Protein AF-A0AAN4RK75-F1 (afdb_monomer_lite)

Radius of gyration: 20.94 Å; chains: 1; bounding box: 60×72×38 Å

Secondary structure (DSSP, 8-state):
----TTHHHHHHHHHHHHHHHHHHTT-S-HHHHHHHHHS-HHHHHHHHHHHHHHHHHBS-HHHHHHHHHHHHHTT---TTHHHHHHHHHHHH-TT--HHHHB-HHHHHHHHHHTHHHHHHHHHHHHS-----SS--------

Structure (mmCIF, N/CA/C/O backbone):
data_AF-A0AAN4RK75-F1
#
_entry.id   AF-A0AAN4RK75-F1
#
loop_
_atom_site.group_PDB
_atom_site.id
_atom_site.type_symbol
_atom_site.label_atom_id
_atom_site.label_alt_id
_atom_site.label_comp_id
_atom_site.label_asym_id
_atom_site.label_entity_id
_atom_site.label_seq_id
_atom_site.pdbx_PDB_ins_code
_atom_site.Cartn_x
_atom_site.Cartn_y
_atom_site.Cartn_z
_atom_site.occupancy
_atom_site.B_iso_or_equiv
_atom_site.auth_seq_id
_atom_site.auth_comp_id
_atom_site.auth_asym_id
_atom_site.auth_atom_id
_atom_site.pdbx_PDB_model_num
ATOM 1 N N . MET A 1 1 ? -7.791 34.462 3.746 1.00 36.56 1 MET A N 1
ATOM 2 C CA . MET A 1 1 ? -8.611 33.371 4.313 1.00 36.56 1 MET A CA 1
ATOM 3 C C . MET A 1 1 ? -7.668 32.293 4.813 1.00 36.56 1 MET A C 1
ATOM 5 O O . MET A 1 1 ? -6.947 31.721 4.010 1.00 36.56 1 MET A O 1
ATOM 9 N N . VAL A 1 2 ? -7.589 32.097 6.130 1.00 42.53 2 VAL A N 1
ATOM 10 C CA . VAL A 1 2 ? -6.776 31.039 6.748 1.00 42.53 2 VAL A CA 1
ATOM 11 C C . VAL A 1 2 ? -7.699 29.837 6.915 1.00 42.53 2 VAL A C 1
ATOM 13 O O . VAL A 1 2 ? -8.423 29.757 7.901 1.00 42.53 2 VAL A O 1
ATOM 16 N N . LEU A 1 3 ? -7.746 28.964 5.908 1.00 42.72 3 LEU A N 1
ATOM 17 C CA . LEU A 1 3 ? -8.478 27.701 5.993 1.00 42.72 3 LEU A CA 1
ATOM 18 C C . LEU A 1 3 ? -7.694 26.736 6.892 1.00 42.72 3 LEU A C 1
ATOM 20 O O . LEU A 1 3 ? -6.646 26.201 6.539 1.00 42.72 3 LEU A O 1
ATOM 24 N N . ASP A 1 4 ? -8.170 26.660 8.126 1.00 45.00 4 ASP A N 1
ATOM 25 C CA . ASP A 1 4 ? -8.415 25.436 8.876 1.00 45.00 4 ASP A CA 1
ATOM 26 C C . ASP A 1 4 ? -7.359 24.312 8.848 1.00 45.00 4 ASP A C 1
ATOM 28 O O . ASP A 1 4 ? -7.562 23.190 8.394 1.00 45.00 4 ASP A O 1
ATOM 32 N N . LYS A 1 5 ? -6.219 24.561 9.506 1.00 47.88 5 LYS A N 1
ATOM 33 C CA . LYS A 1 5 ? -5.307 23.485 9.952 1.00 47.88 5 LYS A CA 1
ATOM 34 C C . LYS A 1 5 ? -5.894 22.605 11.080 1.00 47.88 5 LYS A C 1
ATOM 36 O O . LYS A 1 5 ? -5.165 21.762 11.623 1.00 47.88 5 LYS A O 1
ATOM 41 N N . LYS A 1 6 ? -7.139 22.834 11.524 1.00 44.84 6 LYS A N 1
ATOM 42 C CA . LYS A 1 6 ? -7.814 22.040 12.568 1.00 44.84 6 LYS A CA 1
ATOM 43 C C . LYS A 1 6 ? -8.763 21.003 11.962 1.00 44.84 6 LYS A C 1
ATOM 45 O O . LYS A 1 6 ? -8.736 19.871 12.439 1.00 44.84 6 LYS A O 1
ATOM 50 N N . GLU A 1 7 ? -9.490 21.326 10.894 1.00 46.66 7 GLU A N 1
ATOM 51 C CA . GLU A 1 7 ? -10.367 20.383 10.180 1.00 46.66 7 GLU A CA 1
ATOM 52 C C . GLU A 1 7 ? -9.611 19.159 9.655 1.00 46.66 7 GLU A C 1
ATOM 54 O O . GLU A 1 7 ? -9.996 18.029 9.958 1.00 46.66 7 GLU A O 1
ATOM 59 N N . GLY A 1 8 ? -8.463 19.351 8.993 1.00 52.62 8 GLY A N 1
ATOM 60 C CA . GLY A 1 8 ? -7.674 18.227 8.465 1.00 52.62 8 GLY A CA 1
ATOM 61 C C . 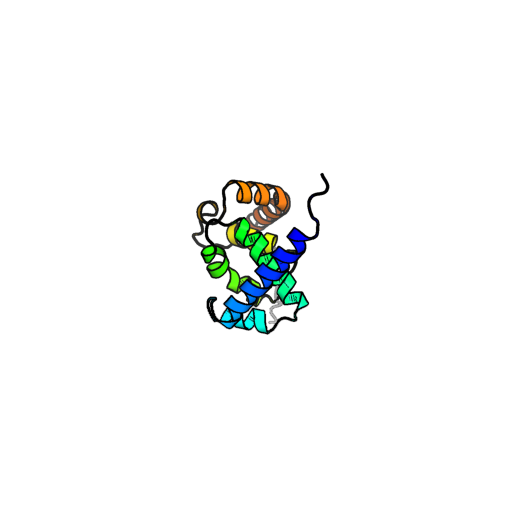GLY A 1 8 ? -7.160 17.257 9.542 1.00 52.62 8 GLY A C 1
ATOM 62 O O . GLY A 1 8 ? -7.062 16.057 9.309 1.00 52.62 8 GLY A O 1
ATOM 63 N N . ARG A 1 9 ? -6.891 17.749 10.763 1.00 57.12 9 ARG A N 1
ATOM 64 C CA . ARG A 1 9 ? -6.448 16.907 11.892 1.00 57.12 9 ARG A CA 1
ATOM 65 C C . ARG A 1 9 ? -7.580 16.100 12.525 1.00 57.12 9 ARG A C 1
ATOM 67 O O . ARG A 1 9 ? -7.305 15.068 13.136 1.00 57.12 9 ARG A O 1
ATOM 74 N N . ASN A 1 10 ? -8.819 16.573 12.419 1.00 61.62 10 ASN A N 1
ATOM 75 C CA . ASN A 1 10 ? -9.981 15.836 12.903 1.00 61.62 10 ASN A CA 1
ATOM 76 C C . ASN A 1 10 ? -10.431 14.771 11.898 1.00 61.62 10 ASN A C 1
ATOM 78 O O . ASN A 1 10 ? -10.801 13.691 12.350 1.00 61.62 10 ASN A O 1
ATOM 82 N N . SER A 1 11 ? -10.315 15.024 10.587 1.00 73.12 11 SER A N 1
ATOM 83 C CA . SER A 1 11 ? -10.600 14.012 9.554 1.00 73.12 11 SER A CA 1
ATOM 84 C C . SER A 1 11 ? -9.665 12.809 9.674 1.00 73.12 11 SER A C 1
ATOM 86 O O . SER A 1 11 ? -10.143 11.721 9.952 1.00 73.12 11 SER A O 1
ATOM 88 N N . ASP A 1 12 ? -8.338 13.008 9.649 1.00 80.00 12 ASP A N 1
ATOM 89 C CA . ASP A 1 12 ? -7.345 11.913 9.741 1.00 80.00 12 ASP A CA 1
ATOM 90 C C . ASP A 1 12 ? -7.537 11.038 10.993 1.00 80.00 12 ASP A C 1
ATOM 92 O O . ASP A 1 12 ? -7.366 9.821 10.971 1.00 80.00 12 ASP A O 1
ATOM 96 N N . ARG A 1 13 ? -7.940 11.651 12.112 1.00 83.44 13 ARG A N 1
ATOM 97 C CA . ARG A 1 13 ? -8.257 10.922 13.347 1.00 83.44 13 ARG A CA 1
ATOM 98 C C . ARG A 1 13 ? -9.546 10.115 13.244 1.00 83.44 13 ARG A C 1
ATOM 100 O O . ARG A 1 13 ? -9.593 9.021 13.805 1.00 83.44 13 ARG A O 1
ATOM 107 N N . LEU A 1 14 ? -10.575 10.661 12.600 1.00 86.38 14 LEU A N 1
ATOM 108 C CA . LEU A 1 14 ? -11.851 9.984 12.391 1.00 86.38 14 LEU A CA 1
ATOM 109 C C . LEU A 1 14 ? -11.685 8.819 11.406 1.00 86.38 14 LEU A C 1
ATOM 111 O O . LEU A 1 14 ? -12.135 7.714 11.696 1.00 86.38 14 LEU A O 1
ATOM 115 N N . ASP A 1 15 ? -10.968 9.057 10.310 1.00 87.62 15 ASP A N 1
ATOM 116 C CA . ASP A 1 15 ? -10.691 8.087 9.254 1.00 87.62 15 ASP A CA 1
ATOM 117 C C . ASP A 1 15 ? -9.837 6.933 9.793 1.00 87.62 15 ASP A C 1
ATOM 119 O O . ASP A 1 15 ? -10.175 5.766 9.600 1.00 87.62 15 ASP A O 1
ATOM 123 N N . PHE A 1 16 ? -8.808 7.232 10.595 1.00 90.06 16 PHE A N 1
ATOM 124 C CA . PHE A 1 16 ? -8.032 6.203 11.289 1.00 90.06 16 PHE A CA 1
ATOM 125 C C . PHE A 1 16 ? -8.878 5.390 12.281 1.00 90.06 16 PHE A C 1
ATOM 127 O O . PHE A 1 16 ? -8.723 4.174 12.391 1.00 90.06 16 PHE A O 1
ATOM 134 N N . ALA A 1 17 ? -9.781 6.042 13.022 1.00 89.31 17 ALA A N 1
ATOM 135 C CA . ALA A 1 17 ? -10.656 5.348 13.964 1.00 89.31 17 ALA A CA 1
ATOM 136 C C . ALA A 1 17 ? -11.662 4.433 13.249 1.00 89.31 17 ALA A C 1
ATOM 138 O O . ALA A 1 17 ? -11.976 3.358 13.763 1.00 89.31 17 ALA A O 1
ATOM 139 N N . LEU A 1 18 ? -12.160 4.842 12.080 1.00 89.56 18 LEU A N 1
ATOM 140 C CA . LEU A 1 18 ? -13.009 4.008 11.235 1.00 89.56 18 LEU A CA 1
ATOM 141 C C . LEU A 1 18 ? -12.220 2.816 10.685 1.00 89.56 18 LEU A C 1
ATOM 143 O O . LEU A 1 18 ? -12.643 1.680 10.875 1.00 89.56 18 LEU A O 1
ATOM 147 N N . PHE A 1 19 ? -11.044 3.071 10.114 1.00 88.75 19 PHE A N 1
ATOM 148 C CA . PHE A 1 19 ? -10.151 2.049 9.570 1.00 88.75 19 PHE A CA 1
ATOM 149 C C . PHE A 1 19 ? -9.790 0.969 10.598 1.00 88.75 19 PHE A C 1
ATOM 151 O O . PHE A 1 19 ? -9.862 -0.228 10.317 1.00 88.75 19 PHE A O 1
ATOM 158 N N . ARG A 1 20 ? -9.473 1.384 11.832 1.00 89.94 20 ARG A N 1
ATOM 159 C CA . ARG A 1 20 ? -9.236 0.460 12.946 1.00 89.94 20 ARG A CA 1
ATOM 160 C C . ARG A 1 20 ? -10.467 -0.394 13.248 1.00 89.94 20 ARG A C 1
ATOM 162 O O . ARG A 1 20 ? -10.338 -1.604 13.392 1.00 89.94 20 ARG A O 1
ATOM 169 N N . LYS A 1 21 ? -11.657 0.212 13.321 1.00 89.50 21 LYS A N 1
ATOM 170 C CA . LYS A 1 21 ? -12.904 -0.528 13.574 1.00 89.50 21 LYS A CA 1
ATOM 171 C C . LYS A 1 21 ? -13.212 -1.544 12.480 1.00 89.50 21 LYS A C 1
ATOM 173 O O . LYS A 1 21 ? -13.811 -2.571 12.768 1.00 89.50 21 LYS A O 1
ATOM 178 N N . GLU A 1 22 ? -12.861 -1.260 11.232 1.00 87.56 22 GLU A N 1
ATOM 179 C CA . GLU A 1 22 ? -13.039 -2.208 10.129 1.00 87.56 22 GLU A CA 1
ATOM 180 C C . GLU A 1 22 ? -12.110 -3.421 10.253 1.00 87.56 22 GLU A C 1
ATOM 182 O O . GLU A 1 22 ? -12.559 -4.543 10.017 1.00 87.56 22 GLU A O 1
ATOM 187 N N . HIS A 1 23 ? -10.862 -3.216 10.694 1.00 88.38 23 HIS A N 1
ATOM 188 C CA . HIS A 1 23 ? -9.944 -4.313 11.020 1.00 88.38 23 HIS A CA 1
ATOM 189 C C . HIS A 1 23 ? -10.478 -5.147 12.196 1.00 88.38 23 HIS A C 1
ATOM 191 O O . HIS A 1 23 ? -10.571 -6.363 12.079 1.00 88.38 23 HIS A O 1
ATOM 197 N N . GLU A 1 24 ? -10.944 -4.502 13.273 1.00 84.69 24 GLU A N 1
ATOM 198 C CA . GLU A 1 24 ? -11.543 -5.183 14.438 1.00 84.69 24 GLU A CA 1
ATOM 199 C C . GLU A 1 24 ? -12.810 -5.984 14.085 1.00 84.69 24 GLU A C 1
ATOM 201 O O . GLU A 1 24 ? -13.109 -7.004 14.703 1.00 84.69 24 GLU A O 1
ATOM 206 N N . ARG A 1 25 ? -13.585 -5.522 13.097 1.00 85.88 25 ARG A N 1
ATOM 207 C CA . ARG A 1 25 ? -14.806 -6.199 12.629 1.00 85.88 25 ARG A CA 1
ATOM 208 C C . ARG A 1 25 ? -14.532 -7.360 11.673 1.00 85.88 25 ARG A C 1
ATOM 210 O O . ARG A 1 25 ? -15.473 -8.083 11.356 1.00 85.88 25 ARG A O 1
ATOM 217 N N . GLY A 1 26 ? -13.291 -7.534 11.213 1.00 77.50 26 GLY A N 1
ATOM 218 C CA . GLY A 1 26 ? -12.933 -8.566 10.239 1.00 77.50 26 GLY A CA 1
ATOM 219 C C . GLY A 1 26 ? -13.439 -8.278 8.824 1.00 77.50 26 GLY A C 1
ATOM 220 O O . GLY A 1 26 ? -13.680 -9.211 8.064 1.00 77.50 26 GLY A O 1
ATOM 221 N N . ASN A 1 27 ? -13.620 -7.001 8.465 1.00 84.62 27 ASN A N 1
ATOM 222 C CA . ASN A 1 27 ? -13.995 -6.621 7.097 1.00 84.62 27 ASN A CA 1
ATOM 223 C C . ASN A 1 27 ? -12.846 -6.838 6.100 1.00 84.62 27 ASN A C 1
ATOM 225 O O . ASN A 1 27 ? -13.091 -6.987 4.907 1.00 84.62 27 ASN A O 1
ATOM 229 N N . TYR A 1 28 ? -11.606 -6.850 6.592 1.00 86.56 28 TYR A N 1
ATOM 230 C CA . TYR A 1 28 ? -10.416 -7.154 5.807 1.00 86.56 28 TYR A CA 1
ATOM 231 C C . TYR A 1 28 ? -10.001 -8.619 5.989 1.00 86.56 28 TYR A C 1
ATOM 233 O O . TYR A 1 28 ? -10.306 -9.223 7.024 1.00 86.56 28 TYR A O 1
ATOM 241 N N . PRO A 1 29 ? -9.263 -9.198 5.025 1.00 88.69 29 PRO A N 1
ATOM 242 C CA . PRO A 1 29 ? -8.680 -10.522 5.176 1.00 88.69 29 PRO A CA 1
ATOM 243 C C . PRO A 1 29 ? -7.901 -10.676 6.486 1.00 88.69 29 PRO A C 1
ATOM 245 O O . PRO A 1 29 ? -7.173 -9.775 6.907 1.00 88.69 29 PRO A O 1
ATOM 248 N N . GLY A 1 30 ? -7.995 -11.857 7.104 1.00 88.44 30 GLY A N 1
ATOM 249 C CA . GLY A 1 30 ? -7.412 -12.108 8.426 1.00 88.44 30 GLY A CA 1
ATOM 250 C C . GLY A 1 30 ? -5.908 -11.825 8.517 1.00 88.44 30 GLY A C 1
ATOM 251 O O . GLY A 1 30 ? -5.434 -11.412 9.566 1.00 88.44 30 GLY A O 1
ATOM 252 N N . PHE A 1 31 ? -5.153 -11.967 7.422 1.00 88.00 31 PHE A N 1
ATOM 253 C CA . PHE A 1 31 ? -3.727 -11.624 7.410 1.00 88.00 31 PHE A CA 1
ATOM 254 C C . PHE A 1 31 ? -3.471 -10.121 7.618 1.00 88.00 31 PHE A C 1
ATOM 256 O O . PHE A 1 31 ? -2.515 -9.770 8.305 1.00 88.00 31 PHE A O 1
ATOM 263 N N . MET A 1 32 ? -4.325 -9.241 7.077 1.00 90.50 32 MET A N 1
ATOM 264 C CA . MET A 1 32 ? -4.223 -7.791 7.287 1.00 90.50 32 MET A CA 1
ATOM 265 C C . MET A 1 32 ? -4.566 -7.438 8.727 1.00 90.50 32 MET A C 1
ATOM 267 O O . MET A 1 32 ? -3.855 -6.657 9.350 1.00 90.50 32 MET A O 1
ATOM 271 N N . VAL A 1 33 ? -5.631 -8.047 9.260 1.00 90.19 33 VAL A N 1
ATOM 272 C CA . VAL A 1 33 ? -6.058 -7.860 10.653 1.00 90.19 33 VAL A CA 1
ATOM 273 C C . VAL A 1 33 ? -4.944 -8.281 11.608 1.00 90.19 33 VAL A C 1
ATOM 275 O O . VAL A 1 33 ? -4.496 -7.470 12.412 1.00 90.19 33 VAL A O 1
ATOM 278 N N . ASN A 1 34 ? -4.413 -9.494 11.443 1.00 89.50 34 ASN A N 1
ATOM 279 C CA . ASN A 1 34 ? -3.333 -10.019 12.276 1.00 89.50 34 ASN A CA 1
ATOM 280 C C . ASN A 1 34 ? -2.069 -9.150 12.201 1.00 89.50 34 ASN A C 1
ATOM 282 O O . ASN A 1 34 ? -1.443 -8.886 13.227 1.00 89.50 34 ASN A O 1
ATOM 286 N N . TYR A 1 35 ? -1.692 -8.691 11.000 1.00 89.12 35 TYR A N 1
ATOM 287 C CA . TYR A 1 35 ? -0.557 -7.782 10.848 1.00 89.12 35 TYR A CA 1
ATOM 288 C C . TYR A 1 35 ? -0.822 -6.465 11.580 1.00 89.12 35 TYR A C 1
ATOM 290 O O . TYR A 1 35 ? -0.021 -6.069 12.419 1.00 89.12 35 TYR A O 1
ATOM 298 N N . PHE A 1 36 ? -1.969 -5.828 11.341 1.00 90.12 36 PHE A N 1
ATOM 299 C CA . PHE A 1 36 ? -2.335 -4.559 11.967 1.00 90.12 36 PHE A CA 1
ATOM 300 C C . PHE A 1 36 ? -2.365 -4.633 13.502 1.00 90.12 36 PHE A C 1
ATOM 302 O O . PHE A 1 36 ? -1.904 -3.709 14.174 1.00 90.12 36 PHE A O 1
ATOM 309 N N . GLU A 1 37 ? -2.860 -5.734 14.069 1.00 90.00 37 GLU A N 1
ATOM 310 C CA . GLU A 1 37 ? -2.891 -5.967 15.519 1.00 90.00 37 GLU A CA 1
ATOM 311 C C . GLU A 1 37 ? -1.503 -6.205 16.126 1.00 90.00 37 GLU A C 1
ATOM 313 O O . GLU A 1 37 ? -1.293 -5.899 17.300 1.00 90.00 37 GLU A O 1
ATOM 318 N N . SER A 1 38 ? -0.542 -6.699 15.339 1.00 90.38 38 SER A N 1
ATOM 319 C CA . SER A 1 38 ? 0.845 -6.878 15.790 1.00 90.38 38 SER A CA 1
ATOM 320 C C . SER A 1 38 ? 1.628 -5.564 15.916 1.00 90.38 38 SER A C 1
ATOM 322 O O . SER A 1 38 ? 2.658 -5.526 16.589 1.00 90.38 38 SER A O 1
ATOM 324 N N . LEU A 1 39 ? 1.137 -4.486 15.295 1.00 89.38 39 LEU A N 1
ATOM 325 C CA . LEU A 1 39 ? 1.790 -3.180 15.256 1.00 89.38 39 LEU A CA 1
ATOM 326 C C . LEU A 1 39 ? 1.506 -2.338 16.508 1.00 89.38 39 LEU A C 1
ATOM 328 O O . LEU A 1 39 ? 0.410 -2.349 17.074 1.00 89.38 39 LEU A O 1
ATOM 332 N N . THR A 1 40 ? 2.465 -1.495 16.888 1.00 90.94 40 THR A N 1
ATOM 333 C CA . THR A 1 40 ? 2.242 -0.417 17.860 1.00 90.94 40 THR A CA 1
ATOM 334 C C . THR A 1 40 ? 1.275 0.642 17.314 1.00 90.94 40 THR A C 1
ATOM 336 O O . THR A 1 40 ? 1.044 0.765 16.114 1.00 90.94 40 THR A O 1
ATOM 339 N N . LEU A 1 41 ? 0.726 1.490 18.192 1.00 89.56 41 LEU A N 1
ATOM 340 C CA . LEU A 1 41 ? -0.183 2.574 17.791 1.00 89.56 41 LEU A CA 1
ATOM 341 C C . LEU A 1 41 ? 0.426 3.530 16.746 1.00 89.56 41 LEU A C 1
ATOM 343 O O . LEU A 1 41 ? -0.298 4.065 15.904 1.00 89.56 41 LEU A O 1
ATOM 347 N N . GLU A 1 42 ? 1.728 3.794 16.840 1.00 88.25 42 GLU A N 1
ATOM 348 C CA . GLU A 1 42 ? 2.443 4.656 15.899 1.00 88.25 42 GLU A CA 1
ATOM 349 C C . GLU A 1 42 ? 2.588 3.979 14.534 1.00 88.25 42 GLU A C 1
ATOM 351 O O . GLU A 1 42 ? 2.236 4.566 13.512 1.00 88.25 42 GLU A O 1
ATOM 356 N N . GLU A 1 43 ? 2.992 2.712 14.520 1.00 88.62 43 GLU A N 1
ATOM 357 C CA . GLU A 1 43 ? 3.108 1.912 13.299 1.00 88.62 43 GLU A CA 1
ATOM 358 C C . GLU A 1 43 ? 1.752 1.710 12.619 1.00 88.62 43 GLU A C 1
ATOM 360 O O . GLU A 1 43 ? 1.651 1.863 11.408 1.00 88.62 43 GLU A O 1
ATOM 365 N N . GLN A 1 44 ? 0.676 1.489 13.380 1.00 90.19 44 GLN A N 1
ATOM 366 C CA . GLN A 1 44 ? -0.685 1.431 12.837 1.00 90.19 44 GLN A CA 1
ATOM 367 C C . GLN A 1 44 ? -1.078 2.724 12.113 1.00 90.19 44 GLN A C 1
ATOM 369 O O . GLN A 1 44 ? -1.773 2.682 11.097 1.00 90.19 44 GLN A O 1
ATOM 374 N N . ARG A 1 45 ? -0.647 3.888 12.618 1.00 88.88 45 ARG A N 1
ATOM 375 C CA . ARG A 1 45 ? -0.889 5.176 11.950 1.00 88.88 45 ARG A CA 1
ATOM 376 C C . ARG A 1 45 ? -0.066 5.315 10.677 1.00 88.88 45 ARG A C 1
ATOM 378 O O . ARG A 1 45 ? -0.578 5.856 9.699 1.00 88.88 45 ARG A O 1
ATOM 385 N N . ASN A 1 46 ? 1.178 4.847 10.684 1.00 87.94 46 ASN A N 1
ATOM 386 C CA . ASN A 1 46 ? 2.029 4.854 9.496 1.00 87.94 46 ASN A CA 1
ATOM 387 C C . ASN A 1 46 ? 1.464 3.920 8.421 1.00 87.94 46 ASN A C 1
ATOM 389 O O . ASN A 1 46 ? 1.284 4.350 7.285 1.00 87.94 46 ASN A O 1
ATOM 393 N N . TYR A 1 47 ? 1.057 2.713 8.815 1.00 88.94 47 TYR A N 1
ATOM 394 C CA . TYR A 1 47 ? 0.348 1.763 7.968 1.00 88.94 47 TYR A CA 1
ATOM 395 C C . TYR A 1 47 ? -0.918 2.371 7.361 1.00 88.94 47 TYR A C 1
ATOM 397 O O . TYR A 1 47 ? -1.079 2.359 6.146 1.00 88.94 47 TYR A O 1
ATOM 405 N N . PHE A 1 48 ? -1.781 2.986 8.176 1.00 90.50 48 PHE A N 1
ATOM 406 C CA . PHE A 1 48 ? -2.991 3.652 7.688 1.00 90.50 48 PHE A CA 1
ATOM 407 C C . PHE A 1 48 ? -2.688 4.741 6.646 1.00 90.50 48 PHE A C 1
ATOM 409 O O . PHE A 1 48 ? -3.356 4.815 5.618 1.00 90.50 48 PHE A O 1
ATOM 416 N N . ARG A 1 49 ? -1.667 5.574 6.877 1.00 89.31 49 ARG A N 1
ATOM 417 C CA . ARG A 1 49 ? -1.278 6.636 5.935 1.00 89.31 49 ARG A CA 1
ATOM 418 C C . ARG A 1 49 ? -0.720 6.082 4.631 1.00 89.31 49 ARG A C 1
ATOM 420 O O . ARG A 1 49 ? -1.070 6.589 3.566 1.00 89.31 49 ARG A O 1
ATOM 427 N N . ALA A 1 50 ? 0.119 5.055 4.713 1.00 88.56 50 ALA A N 1
ATOM 428 C CA . ALA A 1 50 ? 0.661 4.370 3.548 1.00 88.56 50 ALA A CA 1
ATOM 429 C C . ALA A 1 50 ? -0.468 3.718 2.732 1.00 88.56 50 ALA A C 1
ATOM 431 O O . ALA A 1 50 ? -0.577 3.953 1.530 1.00 88.56 50 ALA A O 1
ATOM 432 N N . TYR A 1 51 ? -1.374 3.010 3.412 1.00 89.75 51 TYR A N 1
ATOM 433 C CA . TYR A 1 51 ? -2.559 2.391 2.823 1.00 89.75 51 TYR A CA 1
ATOM 434 C C . TYR A 1 51 ? -3.450 3.416 2.112 1.00 89.75 51 TYR A C 1
ATOM 436 O O . TYR A 1 51 ? -3.783 3.235 0.946 1.00 89.75 51 TYR A O 1
ATOM 444 N N . GLN A 1 52 ? -3.795 4.530 2.770 1.00 89.88 52 GLN A N 1
ATOM 445 C CA . GLN A 1 52 ? -4.621 5.583 2.162 1.00 89.88 52 GLN A CA 1
ATOM 446 C C . GLN A 1 52 ? -3.938 6.248 0.964 1.00 89.88 52 GLN A C 1
ATOM 448 O O . GLN A 1 52 ? -4.608 6.548 -0.022 1.00 89.88 52 GLN A O 1
ATOM 453 N N . THR A 1 53 ? -2.620 6.459 1.034 1.00 90.56 53 THR A N 1
ATOM 454 C CA . THR A 1 53 ? -1.844 7.032 -0.076 1.00 90.56 53 THR A CA 1
ATOM 455 C C . THR A 1 53 ? -1.964 6.163 -1.321 1.00 90.56 53 THR A C 1
ATOM 457 O O . THR A 1 53 ? -2.373 6.657 -2.370 1.00 90.56 53 THR A O 1
ATOM 460 N N . VAL A 1 54 ? -1.685 4.863 -1.193 1.00 90.69 54 VAL A N 1
ATOM 461 C CA . VAL A 1 54 ? -1.757 3.937 -2.329 1.00 90.69 54 VAL A CA 1
ATOM 462 C C . VAL A 1 54 ? -3.200 3.774 -2.797 1.00 90.69 54 VAL A C 1
ATOM 464 O O . VAL A 1 54 ? -3.480 3.943 -3.978 1.00 90.69 54 VAL A O 1
ATOM 467 N N . ARG A 1 55 ? -4.153 3.573 -1.880 1.00 91.62 55 ARG A N 1
ATOM 468 C CA . ARG A 1 55 ? -5.586 3.462 -2.199 1.00 91.62 55 ARG A CA 1
ATOM 469 C C . ARG A 1 55 ? -6.106 4.639 -3.030 1.00 91.62 55 ARG A C 1
ATOM 471 O O . ARG A 1 55 ? -6.913 4.441 -3.932 1.00 91.62 55 ARG A O 1
ATOM 478 N N . ALA A 1 56 ? -5.656 5.864 -2.757 1.00 91.75 56 ALA A N 1
ATOM 479 C CA . ALA A 1 56 ? -6.082 7.046 -3.508 1.00 91.75 56 ALA A CA 1
ATOM 480 C C . ALA A 1 56 ? -5.633 7.033 -4.986 1.00 91.75 56 ALA A C 1
ATOM 482 O O . ALA A 1 56 ? -6.242 7.712 -5.819 1.00 91.75 56 ALA A O 1
ATOM 483 N N . GLN A 1 57 ? -4.589 6.267 -5.307 1.00 93.12 57 GLN A N 1
ATOM 484 C CA . GLN A 1 57 ? -3.995 6.146 -6.642 1.00 93.12 57 GLN A CA 1
ATOM 485 C C . GLN A 1 57 ? -4.636 5.030 -7.471 1.00 93.12 57 GLN A C 1
ATOM 487 O O . GLN A 1 57 ? -4.565 5.064 -8.704 1.00 93.12 57 GLN A O 1
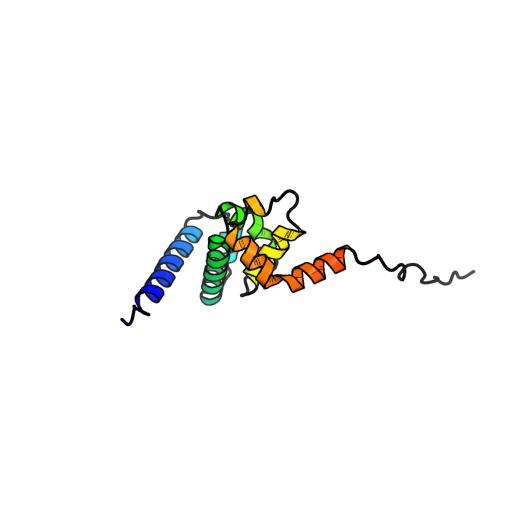ATOM 492 N N . LEU A 1 58 ? -5.275 4.063 -6.808 1.00 93.00 58 LEU A N 1
ATOM 493 C CA . LEU A 1 58 ? -5.885 2.903 -7.450 1.00 93.00 58 LEU A CA 1
ATOM 494 C C . LEU A 1 58 ? -7.317 3.186 -7.915 1.00 93.00 58 LEU A C 1
ATOM 496 O O . LEU A 1 58 ? 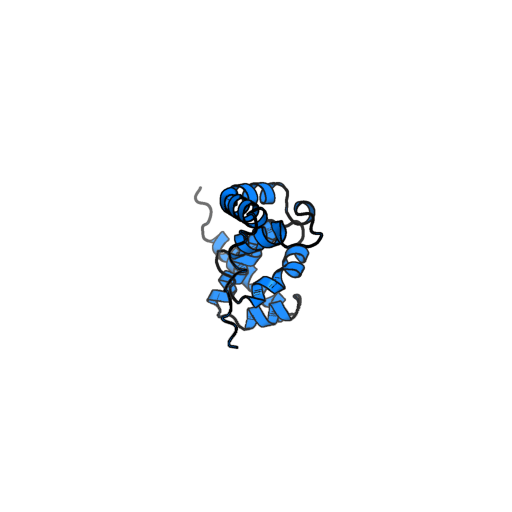-7.973 4.155 -7.500 1.00 93.00 58 LEU A O 1
ATOM 500 N N . ARG A 1 59 ? -7.802 2.348 -8.829 1.00 90.56 59 ARG A N 1
ATOM 501 C CA . ARG A 1 59 ? -9.200 2.367 -9.271 1.00 90.56 59 ARG A CA 1
ATOM 502 C C . ARG A 1 59 ? -10.112 1.676 -8.270 1.00 90.56 59 ARG A C 1
ATOM 504 O O . ARG A 1 59 ? -11.151 2.248 -7.941 1.00 90.56 59 ARG A O 1
ATOM 511 N N . ASP A 1 60 ? -9.697 0.509 -7.789 1.00 89.19 60 ASP A N 1
ATOM 512 C CA . ASP A 1 60 ? -10.385 -0.265 -6.766 1.00 89.19 60 ASP A CA 1
ATOM 513 C C . ASP A 1 60 ? -9.486 -0.434 -5.531 1.00 89.19 60 ASP A C 1
ATOM 515 O O . ASP A 1 60 ? -8.261 -0.505 -5.609 1.00 89.19 60 ASP A O 1
ATOM 519 N N . GLU A 1 61 ? -10.108 -0.472 -4.359 1.00 86.94 61 GLU A N 1
ATOM 520 C CA . GLU A 1 61 ? -9.435 -0.822 -3.113 1.00 86.94 61 GLU A CA 1
ATOM 521 C C . GLU A 1 61 ? -9.079 -2.312 -3.069 1.00 86.94 61 GLU A C 1
ATOM 523 O O . GLU A 1 61 ? -8.084 -2.687 -2.446 1.00 86.94 61 GLU A O 1
ATOM 528 N N . GLN A 1 62 ? -9.846 -3.154 -3.768 1.00 87.19 62 GLN A N 1
ATOM 529 C CA . GLN A 1 62 ? -9.584 -4.585 -3.833 1.00 87.19 62 GLN A CA 1
ATOM 530 C C . GLN A 1 62 ? -8.222 -4.896 -4.469 1.00 87.19 62 GLN A C 1
ATOM 532 O O . GLN A 1 62 ? -7.528 -5.783 -3.979 1.00 87.19 62 GLN A O 1
ATOM 537 N N . ASP A 1 63 ? -7.780 -4.106 -5.455 1.00 87.38 63 ASP A N 1
ATOM 538 C CA . ASP A 1 63 ? -6.455 -4.253 -6.074 1.00 87.38 63 ASP A CA 1
ATOM 539 C C . ASP A 1 63 ? -5.323 -4.083 -5.047 1.00 87.38 63 ASP A C 1
ATOM 541 O O . ASP A 1 63 ? -4.320 -4.796 -5.076 1.00 87.38 63 ASP A O 1
ATOM 545 N N . LEU A 1 64 ? -5.483 -3.153 -4.095 1.00 88.50 64 LEU A N 1
ATOM 546 C CA . LEU A 1 64 ? -4.523 -3.001 -3.004 1.00 88.50 64 LEU A CA 1
ATOM 547 C C . LEU A 1 64 ? -4.521 -4.257 -2.138 1.00 88.50 64 LEU A C 1
ATOM 549 O O . LEU A 1 64 ? -3.455 -4.807 -1.884 1.00 88.50 64 LEU A O 1
ATOM 553 N N . ILE A 1 65 ? -5.700 -4.711 -1.705 1.00 88.19 65 ILE A N 1
ATOM 554 C CA . ILE A 1 65 ? -5.867 -5.858 -0.802 1.00 88.19 65 ILE A CA 1
ATOM 555 C C . ILE A 1 65 ? -5.282 -7.140 -1.411 1.00 88.19 65 ILE A C 1
ATOM 557 O O . ILE A 1 65 ? -4.534 -7.850 -0.732 1.00 88.19 65 ILE A O 1
ATOM 561 N N . ASP A 1 66 ? -5.574 -7.410 -2.683 1.00 86.31 66 ASP A N 1
ATOM 562 C CA . ASP A 1 66 ? -5.150 -8.621 -3.396 1.00 86.31 66 ASP A CA 1
ATOM 563 C C . ASP A 1 66 ? -3.626 -8.701 -3.545 1.00 86.31 66 ASP A C 1
ATOM 565 O O . ASP A 1 66 ? -3.039 -9.788 -3.529 1.00 86.31 66 ASP A O 1
ATOM 569 N N . HIS A 1 67 ? -2.967 -7.545 -3.616 1.00 84.81 67 HIS A N 1
ATOM 570 C CA . HIS A 1 67 ? -1.521 -7.440 -3.768 1.00 84.81 67 HIS A CA 1
ATOM 571 C C . HIS A 1 67 ? -0.791 -7.072 -2.476 1.00 84.81 67 HIS A C 1
ATOM 573 O O . HIS A 1 67 ? 0.431 -6.995 -2.482 1.00 84.81 67 HIS A O 1
ATOM 579 N N . LEU A 1 68 ? -1.487 -6.889 -1.350 1.00 85.38 68 LEU A N 1
ATOM 580 C CA . LEU A 1 68 ? -0.873 -6.399 -0.113 1.00 85.38 68 LEU A CA 1
ATOM 581 C C . LEU A 1 68 ? -0.031 -7.457 0.614 1.00 85.38 68 LEU A C 1
ATOM 583 O O . LEU A 1 68 ? 0.963 -7.132 1.265 1.00 85.38 68 LEU A O 1
ATOM 587 N N . LEU A 1 69 ? -0.425 -8.730 0.519 1.00 85.19 69 LEU A N 1
ATOM 588 C CA . LEU A 1 69 ? 0.148 -9.823 1.310 1.00 85.19 69 LEU A CA 1
ATOM 589 C C . LEU A 1 69 ? 1.689 -9.935 1.223 1.00 85.19 69 LEU A C 1
ATOM 591 O O . LEU A 1 69 ? 2.314 -10.036 2.283 1.00 85.19 69 LEU A O 1
ATOM 595 N N . PRO A 1 70 ? 2.335 -9.874 0.038 1.00 80.94 70 PRO A N 1
ATOM 596 C CA . PRO A 1 70 ? 3.793 -9.967 -0.075 1.00 80.94 70 PRO A CA 1
ATOM 597 C C . PRO A 1 70 ? 4.541 -8.852 0.667 1.00 80.94 70 PRO A C 1
ATOM 599 O O . PRO A 1 70 ? 5.654 -9.068 1.143 1.00 80.94 70 PRO A O 1
ATOM 602 N N . PHE A 1 71 ? 3.944 -7.665 0.790 1.00 82.38 71 PHE A N 1
ATOM 603 C CA . PHE A 1 71 ? 4.550 -6.531 1.494 1.00 82.38 71 PHE A CA 1
ATOM 604 C C . PHE A 1 71 ? 4.461 -6.698 3.005 1.00 82.38 71 PHE A C 1
ATOM 606 O O . PHE A 1 71 ? 5.443 -6.489 3.712 1.00 82.38 71 PHE A O 1
ATOM 613 N N . LEU A 1 72 ? 3.311 -7.155 3.505 1.00 82.94 72 LEU A N 1
ATOM 614 C CA . LEU A 1 72 ? 3.133 -7.400 4.939 1.00 82.94 72 LEU A CA 1
ATOM 615 C C . LEU A 1 72 ? 4.035 -8.536 5.431 1.00 82.94 72 LEU A C 1
ATOM 617 O O . LEU A 1 72 ? 4.549 -8.477 6.545 1.00 82.94 72 LEU A O 1
ATOM 621 N N . GLN A 1 73 ? 4.296 -9.538 4.585 1.00 80.50 73 GLN A N 1
ATOM 622 C CA . GLN A 1 73 ? 5.242 -10.618 4.885 1.00 80.50 73 GLN A CA 1
ATOM 623 C C . GLN A 1 73 ? 6.690 -10.135 5.033 1.00 80.50 73 GLN A C 1
ATOM 625 O O . GLN A 1 73 ? 7.448 -10.729 5.798 1.00 80.50 73 GLN A O 1
ATOM 630 N N . LYS A 1 74 ? 7.077 -9.055 4.343 1.00 75.12 74 LYS A N 1
ATOM 631 C CA . LYS A 1 74 ? 8.404 -8.433 4.489 1.00 75.12 74 LYS A CA 1
ATOM 632 C C . LYS A 1 74 ? 8.543 -7.623 5.782 1.00 75.12 74 LYS A C 1
ATOM 634 O O . LYS A 1 74 ? 9.649 -7.217 6.117 1.00 75.12 74 LYS A O 1
ATOM 639 N N . GLY A 1 75 ? 7.448 -7.422 6.520 1.00 65.50 75 GLY A N 1
ATOM 640 C CA . GLY A 1 75 ? 7.450 -6.837 7.859 1.00 65.50 75 GLY A CA 1
ATOM 641 C C . GLY A 1 75 ? 7.491 -5.311 7.908 1.00 65.50 75 GLY A C 1
ATOM 642 O O . GLY A 1 75 ? 7.327 -4.757 8.992 1.00 65.50 75 GLY A O 1
ATOM 643 N N . THR A 1 76 ? 7.624 -4.619 6.775 1.00 57.25 76 THR A N 1
ATOM 644 C CA . THR A 1 76 ? 7.888 -3.175 6.772 1.00 57.25 76 THR A CA 1
ATOM 645 C C . THR A 1 76 ? 6.853 -2.423 5.944 1.00 57.25 76 THR A C 1
ATOM 647 O O . THR A 1 76 ? 6.952 -2.353 4.724 1.00 57.25 76 THR A O 1
ATOM 650 N N . VAL A 1 77 ? 5.869 -1.806 6.604 1.00 64.62 77 VAL A N 1
ATOM 651 C CA . VAL A 1 77 ? 5.106 -0.707 5.993 1.00 64.62 77 VAL A CA 1
ATOM 652 C C . VAL A 1 77 ? 5.765 0.608 6.403 1.00 64.62 77 VAL A C 1
ATOM 654 O O . VAL A 1 77 ? 5.414 1.243 7.394 1.00 64.62 77 VAL A O 1
ATOM 657 N N . ASP A 1 78 ? 6.804 0.946 5.647 1.00 68.12 78 ASP A N 1
ATOM 658 C CA . ASP A 1 78 ? 7.629 2.154 5.747 1.00 68.12 78 ASP A CA 1
ATOM 659 C C . ASP A 1 78 ? 7.102 3.237 4.766 1.00 68.12 78 ASP A C 1
ATOM 661 O O . ASP A 1 78 ? 6.293 2.926 3.887 1.00 68.12 78 ASP A O 1
ATOM 665 N N . PRO A 1 79 ? 7.500 4.522 4.879 1.00 66.00 79 PRO A N 1
ATOM 666 C CA . PRO A 1 79 ? 7.243 5.561 3.865 1.00 66.00 79 PRO A CA 1
ATOM 667 C C . PRO A 1 79 ? 7.493 5.176 2.391 1.00 66.00 79 PRO A C 1
ATOM 669 O O . PRO A 1 79 ? 6.979 5.831 1.487 1.00 66.00 79 PRO A O 1
ATOM 672 N N . THR A 1 80 ? 8.261 4.127 2.130 1.00 78.31 80 THR A N 1
ATOM 673 C CA . THR A 1 80 ? 8.567 3.563 0.816 1.00 78.31 80 THR A CA 1
ATOM 674 C C . THR A 1 80 ? 7.508 2.590 0.300 1.00 78.31 80 THR A C 1
ATOM 676 O O . THR A 1 80 ? 7.596 2.168 -0.848 1.00 78.31 80 THR A O 1
ATOM 679 N N . PHE A 1 81 ? 6.469 2.286 1.081 1.00 85.88 81 PHE A N 1
ATOM 680 C CA . PHE A 1 81 ? 5.395 1.368 0.701 1.00 85.88 81 PHE A CA 1
ATOM 681 C C . PHE A 1 81 ? 4.757 1.703 -0.660 1.00 85.88 81 PHE A C 1
ATOM 683 O O . PHE A 1 81 ? 4.543 0.813 -1.473 1.00 85.88 81 PHE A O 1
ATOM 690 N N . GLU A 1 82 ? 4.523 2.987 -0.950 1.00 90.50 82 GLU A N 1
ATOM 691 C CA . GLU A 1 82 ? 4.016 3.447 -2.255 1.00 90.50 82 GLU A CA 1
ATOM 692 C C . GLU A 1 82 ? 4.948 3.057 -3.411 1.00 90.50 82 GLU A C 1
ATOM 694 O O . GLU A 1 82 ? 4.496 2.518 -4.421 1.00 90.50 82 GLU A O 1
ATOM 699 N N . ARG A 1 83 ? 6.255 3.292 -3.238 1.00 89.44 83 ARG A N 1
ATOM 700 C CA . ARG A 1 83 ? 7.296 2.923 -4.205 1.00 89.44 83 ARG A CA 1
ATOM 701 C C . ARG A 1 83 ? 7.312 1.413 -4.413 1.00 89.44 83 ARG A C 1
ATOM 703 O O . ARG A 1 83 ? 7.276 0.949 -5.545 1.00 89.44 83 ARG A O 1
ATOM 710 N N . GLU A 1 84 ? 7.365 0.646 -3.327 1.00 88.12 84 GLU A N 1
ATOM 711 C CA . GLU A 1 84 ? 7.443 -0.814 -3.401 1.00 88.12 84 GLU A CA 1
ATOM 712 C C . GLU A 1 84 ? 6.210 -1.418 -4.067 1.00 88.12 84 GLU A C 1
ATOM 714 O O . GLU A 1 84 ? 6.346 -2.304 -4.912 1.00 88.12 84 GLU A O 1
ATOM 719 N N . PHE A 1 85 ? 5.023 -0.913 -3.729 1.00 89.31 85 PHE A N 1
ATOM 720 C CA . PHE A 1 85 ? 3.777 -1.343 -4.348 1.00 89.31 85 PHE A CA 1
ATOM 721 C C . PHE A 1 85 ? 3.768 -1.034 -5.848 1.00 89.31 85 PHE A C 1
ATOM 723 O O . PHE A 1 85 ? 3.465 -1.911 -6.656 1.00 89.31 85 PHE A O 1
ATOM 730 N N . PHE A 1 86 ? 4.186 0.175 -6.233 1.00 90.62 86 PHE A N 1
ATOM 731 C CA . PHE A 1 86 ? 4.280 0.572 -7.635 1.00 90.62 86 PHE A CA 1
ATOM 732 C C . PHE A 1 86 ? 5.231 -0.316 -8.445 1.00 90.62 86 PHE A C 1
ATOM 734 O O . PHE A 1 86 ? 4.836 -0.846 -9.484 1.00 90.62 86 PHE A O 1
ATOM 741 N N . LEU A 1 87 ? 6.457 -0.529 -7.961 1.00 88.94 87 LEU A N 1
ATOM 742 C CA . LEU A 1 87 ? 7.448 -1.357 -8.655 1.00 88.94 87 LEU A CA 1
ATOM 743 C C . LEU A 1 87 ? 7.009 -2.824 -8.745 1.00 88.94 87 LEU A C 1
ATOM 745 O O . LEU A 1 87 ? 7.195 -3.465 -9.777 1.00 88.94 87 LEU A O 1
ATOM 749 N N . TYR A 1 88 ? 6.383 -3.356 -7.694 1.00 87.12 88 TYR A N 1
ATOM 750 C CA . TYR A 1 88 ? 5.833 -4.710 -7.710 1.00 87.12 88 TYR A CA 1
ATOM 751 C C . TYR A 1 88 ? 4.749 -4.884 -8.772 1.00 87.12 88 TYR A C 1
ATOM 753 O O . TYR A 1 88 ? 4.817 -5.834 -9.548 1.00 87.12 88 TYR A O 1
ATOM 761 N N . VAL A 1 89 ? 3.777 -3.969 -8.836 1.00 87.81 89 VAL A N 1
ATOM 762 C CA . VAL A 1 89 ? 2.718 -4.031 -9.852 1.00 87.81 89 VAL A CA 1
ATOM 763 C C . VAL A 1 89 ? 3.312 -3.904 -11.254 1.00 87.81 89 VAL A C 1
ATOM 765 O O . VAL A 1 89 ? 2.884 -4.611 -12.163 1.00 87.81 89 VAL A O 1
ATOM 768 N N . LEU A 1 90 ? 4.321 -3.046 -11.425 1.00 88.19 90 LEU A N 1
ATOM 769 C CA . LEU A 1 90 ? 4.948 -2.795 -12.719 1.00 88.19 90 LEU A CA 1
ATOM 770 C C . LEU A 1 90 ? 5.756 -3.991 -13.251 1.00 88.19 90 LEU A C 1
ATOM 772 O O . LEU A 1 90 ? 5.696 -4.267 -14.447 1.00 88.19 90 LEU A O 1
ATOM 776 N N . PHE A 1 91 ? 6.508 -4.683 -12.390 1.00 85.44 91 PHE A N 1
ATOM 777 C CA . PHE A 1 91 ? 7.475 -5.706 -12.816 1.00 85.44 91 PHE A CA 1
ATOM 778 C C . PHE A 1 91 ? 7.092 -7.143 -12.457 1.00 85.44 91 PHE A C 1
ATOM 780 O O . PHE A 1 91 ? 7.475 -8.078 -13.158 1.00 85.44 91 PHE A O 1
ATOM 787 N N . PHE A 1 92 ? 6.351 -7.341 -11.369 1.00 77.00 92 PHE A N 1
ATOM 788 C CA . PHE A 1 92 ? 6.156 -8.651 -10.742 1.00 77.00 92 PHE A CA 1
ATOM 789 C C . PHE A 1 92 ? 4.691 -9.063 -10.621 1.00 77.00 92 PHE A C 1
ATOM 791 O O . PHE A 1 92 ? 4.408 -10.074 -9.984 1.00 77.00 92 PHE A O 1
ATOM 798 N N . GLY A 1 93 ? 3.764 -8.317 -11.223 1.00 69.56 93 GLY A N 1
ATOM 799 C CA . GLY A 1 93 ? 2.359 -8.690 -11.330 1.00 69.56 93 GLY A CA 1
ATOM 800 C C . GLY A 1 93 ? 2.109 -9.626 -12.514 1.00 69.56 93 GLY A C 1
ATOM 801 O O . GLY A 1 93 ? 1.880 -9.124 -13.617 1.00 69.56 93 GLY A O 1
ATOM 802 N N . PRO A 1 94 ? 2.136 -10.968 -12.362 1.00 54.84 94 PRO A N 1
ATOM 803 C CA . PRO A 1 94 ? 1.819 -11.860 -13.469 1.00 54.84 94 PRO A CA 1
ATOM 804 C C . PRO A 1 94 ? 0.374 -11.601 -13.912 1.00 54.84 94 PRO A C 1
ATOM 806 O O . PRO A 1 94 ? -0.565 -11.889 -13.175 1.00 54.84 94 PRO A O 1
ATOM 809 N N . ASN A 1 95 ? 0.205 -11.094 -15.136 1.00 61.56 95 ASN A N 1
ATOM 810 C CA . ASN A 1 95 ? -1.080 -10.763 -15.773 1.00 61.56 95 ASN A CA 1
ATOM 811 C C . ASN A 1 95 ? -1.777 -9.477 -15.298 1.00 61.56 95 ASN A C 1
ATOM 813 O O . ASN A 1 95 ? -2.966 -9.315 -15.563 1.00 61.56 95 ASN A O 1
ATOM 817 N N . LEU A 1 96 ? -1.073 -8.561 -14.633 1.00 69.81 96 LEU A N 1
ATOM 818 C CA . LEU A 1 96 ? -1.664 -7.284 -14.235 1.00 69.81 96 LEU A CA 1
ATOM 819 C C . LEU A 1 96 ? -1.527 -6.250 -15.359 1.00 69.81 96 LEU A C 1
ATOM 821 O O . LEU A 1 96 ? -0.415 -5.864 -15.722 1.00 69.81 96 LEU A O 1
ATOM 825 N N . ASP A 1 97 ? -2.647 -5.762 -15.900 1.00 79.31 97 ASP A N 1
ATOM 826 C CA . ASP A 1 97 ? -2.622 -4.524 -16.678 1.00 79.31 97 ASP A CA 1
ATOM 827 C C . ASP A 1 97 ? -2.565 -3.352 -15.694 1.00 79.31 97 ASP A C 1
ATOM 829 O O . ASP A 1 97 ? -3.534 -3.013 -15.015 1.00 79.31 97 ASP A O 1
ATOM 833 N N . VAL A 1 98 ? -1.406 -2.697 -15.624 1.00 80.75 98 VAL A N 1
ATOM 834 C CA . VAL A 1 98 ? -1.178 -1.535 -14.755 1.00 80.75 98 VAL A CA 1
ATOM 835 C C . VAL A 1 98 ? -2.220 -0.430 -14.990 1.00 80.75 98 VAL A C 1
ATOM 837 O O . VAL A 1 98 ? -2.549 0.324 -14.073 1.00 80.75 98 VAL A O 1
ATOM 840 N N . LYS A 1 99 ? -2.792 -0.344 -16.200 1.00 80.19 99 LYS A N 1
ATOM 841 C CA . LYS A 1 99 ? -3.858 0.611 -16.533 1.00 80.19 99 LYS A CA 1
ATOM 842 C C . LYS A 1 99 ? -5.204 0.244 -15.917 1.00 80.19 99 LYS A C 1
ATOM 844 O O . LYS A 1 99 ? -6.048 1.135 -15.808 1.00 80.19 99 LYS A O 1
ATOM 849 N N . GLU A 1 100 ? -5.425 -1.022 -15.580 1.00 85.44 100 GLU A N 1
ATOM 850 C CA . GLU A 1 100 ? -6.623 -1.503 -14.888 1.00 85.44 100 GLU A CA 1
ATOM 851 C C . GLU A 1 100 ? -6.523 -1.261 -13.380 1.00 85.44 100 GLU A C 1
ATOM 853 O O . GLU A 1 100 ? -7.518 -0.875 -12.776 1.00 85.44 100 GLU A O 1
ATOM 858 N N . ILE A 1 101 ? -5.317 -1.344 -12.813 1.00 87.94 101 ILE A N 1
ATOM 859 C CA . ILE A 1 101 ? -5.068 -1.125 -11.379 1.00 87.94 101 ILE A CA 1
ATOM 860 C C . ILE A 1 101 ? -5.018 0.364 -11.028 1.00 87.94 101 ILE A C 1
ATOM 862 O O . ILE A 1 101 ? -5.692 0.839 -10.110 1.00 87.94 101 ILE A O 1
ATOM 866 N N . TYR A 1 102 ? -4.222 1.143 -11.761 1.00 91.31 102 TYR A N 1
ATOM 867 C CA . TYR A 1 102 ? -4.011 2.550 -11.442 1.00 91.31 102 TYR A CA 1
ATOM 868 C C . TYR A 1 102 ? -4.979 3.473 -12.178 1.00 91.31 102 TYR A C 1
ATOM 870 O O . TYR A 1 102 ? -5.386 3.263 -13.330 1.00 91.31 102 TYR A O 1
ATOM 878 N N . ARG A 1 103 ? -5.300 4.592 -11.525 1.00 92.69 103 ARG A N 1
ATOM 879 C CA . ARG A 1 103 ? -5.835 5.762 -12.226 1.00 92.69 103 ARG A CA 1
ATOM 880 C C . ARG A 1 103 ? -4.764 6.292 -13.168 1.00 92.69 103 ARG A C 1
ATOM 882 O O . ARG A 1 103 ? -3.583 6.317 -12.826 1.00 92.69 103 ARG A O 1
ATOM 889 N N . LYS A 1 104 ? -5.175 6.732 -14.356 1.00 91.25 104 LYS A N 1
ATOM 890 C CA . LYS A 1 104 ? -4.243 7.121 -15.420 1.00 91.25 104 LYS A CA 1
ATOM 891 C C . LYS A 1 104 ? -3.284 8.224 -14.966 1.00 91.25 104 LYS A C 1
ATOM 893 O O . LYS A 1 104 ? -2.089 8.135 -15.224 1.00 91.25 104 LYS A O 1
ATOM 898 N N . GLU A 1 105 ? -3.808 9.250 -14.309 1.00 92.88 105 GLU A N 1
ATOM 899 C CA . GLU A 1 105 ? -3.041 10.401 -13.836 1.00 92.88 105 GLU A CA 1
ATOM 900 C C . GLU A 1 105 ? -2.039 9.972 -12.761 1.00 92.88 105 GLU A C 1
ATOM 902 O O . GLU A 1 105 ? -0.852 10.264 -12.883 1.00 92.88 105 GLU A O 1
ATOM 907 N N . ALA A 1 106 ? -2.494 9.182 -11.783 1.00 92.62 106 ALA A N 1
ATOM 908 C CA . ALA A 1 106 ? -1.645 8.661 -10.717 1.00 92.62 106 ALA A CA 1
ATOM 909 C C . ALA A 1 106 ? -0.521 7.766 -11.260 1.00 92.62 106 ALA A C 1
ATOM 911 O O . ALA A 1 106 ? 0.623 7.901 -10.842 1.00 92.62 106 ALA A O 1
ATOM 912 N N . PHE A 1 107 ? -0.813 6.899 -12.235 1.00 92.69 107 PHE A N 1
ATOM 913 C CA . PHE A 1 107 ? 0.210 6.074 -12.877 1.00 92.69 107 PHE A CA 1
ATOM 914 C C . PHE A 1 107 ? 1.311 6.924 -13.524 1.00 92.69 107 PHE A C 1
ATOM 916 O O . PHE A 1 107 ? 2.491 6.651 -13.331 1.00 92.69 107 PHE A O 1
ATOM 923 N N . LEU A 1 108 ? 0.940 7.965 -14.278 1.00 92.56 108 LEU A N 1
ATOM 924 C CA . LEU A 1 108 ? 1.912 8.845 -14.935 1.00 92.56 108 LEU A CA 1
ATOM 925 C C . LEU A 1 108 ? 2.747 9.638 -13.922 1.00 92.56 108 LEU A C 1
ATOM 927 O O . LEU A 1 108 ? 3.947 9.830 -14.131 1.00 92.56 108 LEU A O 1
ATOM 931 N N . GLU A 1 109 ? 2.132 10.077 -12.824 1.00 94.06 109 GLU A N 1
ATOM 932 C CA . GLU A 1 109 ? 2.832 10.738 -11.722 1.00 94.06 109 GLU A CA 1
ATOM 933 C C . GLU A 1 109 ? 3.837 9.797 -11.051 1.00 94.06 109 GLU A C 1
ATOM 935 O O . GLU A 1 109 ? 4.997 10.173 -10.892 1.00 94.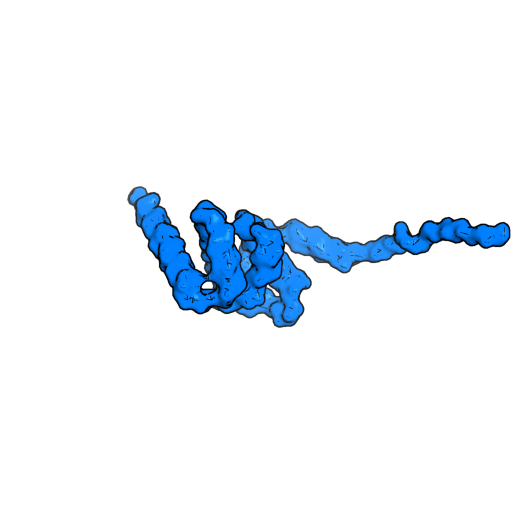06 109 GLU A O 1
ATOM 940 N N . LEU A 1 110 ? 3.434 8.566 -10.725 1.00 93.00 110 LEU A N 1
ATOM 941 C CA . LEU A 1 110 ? 4.308 7.555 -10.121 1.00 93.00 110 LEU A CA 1
ATOM 942 C C . LEU A 1 110 ? 5.445 7.153 -11.064 1.00 93.00 110 LEU A C 1
ATOM 944 O O . LEU A 1 110 ? 6.598 7.102 -10.642 1.00 93.00 110 LEU A O 1
ATOM 948 N N . LEU A 1 111 ? 5.149 6.958 -12.351 1.00 92.62 111 LEU A N 1
ATOM 949 C CA . LEU A 1 111 ? 6.157 6.655 -13.363 1.00 92.62 111 LEU A CA 1
ATOM 950 C C . LEU A 1 111 ? 7.188 7.781 -13.481 1.00 92.62 111 LEU A C 1
ATOM 952 O O . LEU A 1 111 ? 8.376 7.514 -13.610 1.00 92.62 111 LEU A O 1
ATOM 956 N N . THR A 1 112 ? 6.749 9.038 -13.402 1.00 94.12 112 THR A N 1
ATOM 957 C CA . THR A 1 112 ? 7.656 10.195 -13.412 1.00 94.12 112 THR A CA 1
ATOM 958 C C . THR A 1 112 ? 8.469 10.267 -12.121 1.00 94.12 112 THR A C 1
ATOM 960 O O . THR A 1 112 ? 9.671 10.523 -12.156 1.00 94.12 112 THR A O 1
ATOM 963 N N . LYS A 1 113 ? 7.822 10.028 -10.977 1.00 94.50 113 LYS A N 1
ATOM 964 C CA . LYS A 1 113 ? 8.431 10.083 -9.646 1.00 94.50 113 LYS A CA 1
ATOM 965 C C . LYS A 1 113 ? 9.529 9.034 -9.466 1.00 94.50 113 LYS A C 1
ATOM 967 O O . LYS A 1 113 ? 10.558 9.350 -8.879 1.00 94.50 113 LYS A O 1
ATOM 972 N N . TYR A 1 114 ? 9.321 7.830 -9.995 1.00 93.31 114 TYR A N 1
ATOM 973 C CA . TYR A 1 114 ? 10.227 6.685 -9.858 1.00 93.31 114 TYR A CA 1
ATOM 974 C C . TYR A 1 114 ? 10.942 6.323 -11.167 1.00 93.31 114 TYR A C 1
ATOM 976 O O . TYR A 1 114 ? 11.425 5.207 -11.322 1.00 93.31 114 TYR A O 1
ATOM 984 N N . ALA A 1 115 ? 11.029 7.261 -12.119 1.00 91.62 115 ALA A N 1
ATOM 985 C CA . ALA A 1 115 ? 11.553 7.001 -13.462 1.00 91.62 115 ALA A CA 1
ATOM 986 C C . ALA A 1 115 ? 12.967 6.399 -13.460 1.00 91.62 115 ALA A C 1
ATOM 988 O O . ALA A 1 115 ? 13.245 5.497 -14.247 1.00 91.62 115 ALA A O 1
ATOM 989 N N . GLN A 1 116 ? 13.844 6.886 -12.575 1.00 91.62 116 GLN A N 1
ATOM 990 C CA . GLN A 1 116 ? 15.212 6.381 -12.469 1.00 91.62 116 GLN A CA 1
ATOM 991 C C . GLN A 1 116 ? 15.230 4.918 -12.025 1.00 91.62 116 GLN A C 1
ATOM 993 O O . GLN A 1 116 ? 15.847 4.096 -12.682 1.00 91.62 116 GLN A O 1
ATOM 998 N N . GLU A 1 117 ? 14.491 4.585 -10.970 1.00 90.00 117 GLU A N 1
ATOM 999 C CA . GLU A 1 117 ? 14.427 3.222 -10.433 1.00 90.00 117 GLU A CA 1
ATOM 1000 C C . GLU A 1 117 ? 13.833 2.247 -11.455 1.00 90.00 117 GLU A C 1
ATOM 1002 O O . GLU A 1 117 ? 14.319 1.134 -11.618 1.00 90.00 117 GLU A O 1
ATOM 1007 N N . VAL A 1 118 ? 12.813 2.681 -12.203 1.00 90.31 118 VAL A N 1
ATOM 1008 C CA . VAL A 1 118 ? 12.253 1.894 -13.309 1.00 90.31 118 VAL A CA 1
ATOM 1009 C C . VAL A 1 118 ? 13.299 1.655 -14.402 1.00 90.31 118 VAL A C 1
ATOM 1011 O O . VAL A 1 118 ? 13.363 0.555 -14.945 1.00 90.31 118 VAL A O 1
ATOM 1014 N N . SER A 1 119 ? 14.111 2.665 -14.729 1.00 89.25 119 SER A N 1
ATOM 1015 C CA . SER A 1 119 ? 15.205 2.528 -15.697 1.00 89.25 119 SER A CA 1
ATOM 1016 C C . SER A 1 119 ? 16.260 1.540 -15.208 1.00 89.25 119 SER A C 1
ATOM 1018 O O . SER A 1 119 ? 16.626 0.638 -15.958 1.00 89.25 119 SER A O 1
ATOM 1020 N N . ASP A 1 120 ? 16.698 1.675 -13.956 1.00 89.31 120 ASP A N 1
ATOM 1021 C CA . ASP A 1 120 ? 17.716 0.818 -13.344 1.00 89.31 120 ASP A CA 1
ATOM 1022 C C . ASP A 1 120 ? 17.262 -0.651 -13.344 1.00 89.31 120 ASP A C 1
ATOM 1024 O O . ASP A 1 120 ? 18.023 -1.545 -13.714 1.00 89.31 120 ASP A O 1
ATOM 1028 N N . GLU A 1 121 ? 15.991 -0.906 -13.025 1.00 86.50 121 GLU A N 1
ATOM 1029 C CA . GLU A 1 121 ? 15.459 -2.268 -12.963 1.00 86.50 121 GLU A CA 1
ATOM 1030 C C . GLU A 1 121 ? 15.221 -2.884 -14.346 1.00 86.50 121 GLU A C 1
ATOM 1032 O O . GLU A 1 121 ? 15.441 -4.081 -14.555 1.00 86.50 121 GLU A O 1
ATOM 1037 N N . LEU A 1 122 ? 14.847 -2.067 -15.337 1.00 85.75 122 LEU A N 1
ATOM 1038 C CA . LEU A 1 122 ? 14.830 -2.491 -16.736 1.00 85.75 122 LEU A CA 1
ATOM 1039 C C . LEU A 1 122 ? 16.237 -2.854 -17.217 1.00 85.75 122 LEU A C 1
ATOM 1041 O O . LEU A 1 122 ? 16.397 -3.887 -17.864 1.00 85.75 122 LEU A O 1
ATOM 1045 N N . GLU A 1 123 ? 17.249 -2.051 -16.896 1.00 87.12 123 GLU A N 1
ATOM 1046 C CA . GLU A 1 123 ? 18.641 -2.358 -17.230 1.00 87.12 123 GLU A CA 1
ATOM 1047 C C . GLU A 1 123 ? 19.111 -3.645 -16.544 1.00 87.12 123 GLU A C 1
ATOM 1049 O O . GLU A 1 123 ? 19.692 -4.500 -17.210 1.00 87.12 123 GLU A O 1
ATOM 1054 N N . ALA A 1 124 ? 18.790 -3.844 -15.263 1.00 85.56 124 ALA A N 1
ATOM 1055 C CA . ALA A 1 124 ? 19.137 -5.051 -14.515 1.00 85.56 124 ALA A CA 1
ATOM 1056 C C . ALA A 1 124 ? 18.508 -6.323 -15.111 1.00 85.56 124 ALA A C 1
ATOM 1058 O O . ALA A 1 124 ? 19.177 -7.352 -15.209 1.00 85.56 124 ALA A O 1
ATOM 1059 N N . MET A 1 125 ? 17.253 -6.264 -15.570 1.00 80.69 125 MET A N 1
ATOM 1060 C CA . MET A 1 125 ? 16.594 -7.398 -16.237 1.00 80.69 125 MET A CA 1
ATOM 1061 C C . MET A 1 125 ? 17.195 -7.735 -17.609 1.00 80.69 125 MET A C 1
ATOM 1063 O O . MET A 1 125 ? 17.127 -8.887 -18.040 1.00 80.69 125 MET A O 1
ATOM 1067 N N . HIS A 1 126 ? 17.758 -6.744 -18.305 1.00 75.69 126 HIS A N 1
ATOM 1068 C CA . HIS A 1 126 ? 18.385 -6.914 -19.622 1.00 75.69 126 HIS A CA 1
ATOM 1069 C C . HIS A 1 126 ? 19.910 -7.039 -19.550 1.00 75.69 126 HIS A C 1
ATOM 1071 O O . HIS A 1 126 ? 20.557 -7.209 -20.589 1.00 75.69 126 HIS A O 1
ATOM 1077 N N . ALA A 1 127 ? 20.492 -6.966 -18.351 1.00 71.06 127 ALA A N 1
ATOM 1078 C CA . ALA A 1 127 ? 21.912 -7.155 -18.156 1.00 71.06 127 ALA A CA 1
ATOM 1079 C C . ALA A 1 127 ? 22.283 -8.567 -18.641 1.00 71.06 127 ALA A C 1
ATOM 1081 O O . ALA A 1 12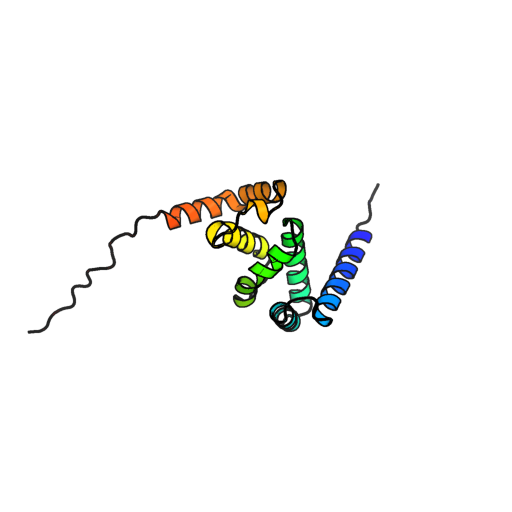7 ? 21.676 -9.552 -18.204 1.00 71.06 127 ALA A O 1
ATOM 1082 N N . PRO A 1 128 ? 23.245 -8.704 -19.571 1.00 59.62 128 PRO A N 1
ATOM 1083 C CA . PRO A 1 128 ? 23.696 -10.016 -19.996 1.00 59.62 128 PRO A CA 1
ATOM 1084 C C . PRO A 1 128 ? 24.199 -10.769 -18.765 1.00 59.62 128 PRO A C 1
ATOM 1086 O O . PRO A 1 128 ? 24.994 -10.229 -17.997 1.00 59.62 128 PRO A O 1
ATOM 1089 N N . LEU A 1 129 ? 23.742 -12.014 -18.589 1.00 57.44 129 LEU A N 1
ATOM 1090 C CA . LEU A 1 129 ? 24.330 -12.944 -17.629 1.00 57.44 129 LEU A CA 1
ATOM 1091 C C . LEU A 1 129 ? 25.817 -13.047 -17.975 1.00 57.44 129 LEU A C 1
ATOM 1093 O O . LEU A 1 129 ? 26.180 -13.715 -18.944 1.00 57.44 129 LEU A O 1
ATOM 1097 N N . THR A 1 130 ? 26.674 -12.326 -17.256 1.00 50.91 130 THR A N 1
ATOM 1098 C CA . THR A 1 130 ? 28.113 -12.409 -17.476 1.00 50.91 130 THR A CA 1
ATOM 1099 C C . THR A 1 130 ? 28.532 -13.841 -17.148 1.00 50.91 130 THR A C 1
ATOM 1101 O O . THR A 1 130 ? 28.256 -14.315 -16.041 1.00 50.91 130 THR A O 1
ATOM 1104 N N . PRO A 1 131 ? 29.146 -14.572 -18.092 1.00 49.06 131 PRO A N 1
ATOM 1105 C CA . PRO A 1 131 ? 29.566 -15.946 -17.878 1.00 49.06 131 PRO A CA 1
ATOM 1106 C C . PRO A 1 131 ? 30.869 -15.957 -17.069 1.00 49.06 131 PRO A C 1
ATOM 1108 O O . PRO A 1 131 ? 31.904 -16.335 -17.592 1.00 49.06 131 PRO A O 1
ATOM 1111 N N . ASP A 1 132 ? 30.833 -15.525 -15.809 1.00 49.06 132 ASP A N 1
ATOM 1112 C CA . ASP A 1 132 ? 32.017 -15.482 -14.930 1.00 49.06 132 ASP A CA 1
ATOM 1113 C C . ASP A 1 132 ? 31.821 -16.290 -13.633 1.00 49.06 132 ASP A C 1
ATOM 1115 O O . ASP A 1 132 ? 32.401 -15.986 -12.595 1.00 49.06 132 ASP A O 1
ATOM 1119 N N . SER A 1 133 ? 31.006 -17.350 -13.662 1.00 46.59 133 SER A N 1
ATOM 1120 C CA . SER A 1 133 ? 30.866 -18.264 -12.511 1.00 46.59 133 SER A CA 1
ATOM 1121 C C . SER A 1 133 ? 30.891 -19.758 -12.844 1.00 46.59 133 SER A C 1
ATOM 1123 O O . SER A 1 133 ? 30.576 -20.585 -11.992 1.00 46.59 133 SER A O 1
ATOM 1125 N N . VAL A 1 134 ? 31.329 -20.141 -14.045 1.00 49.09 134 VAL A N 1
ATOM 1126 C CA . VAL A 1 134 ? 31.619 -21.547 -14.365 1.00 49.09 134 VAL A CA 1
ATOM 1127 C C . VAL A 1 134 ? 33.052 -21.638 -14.854 1.00 49.09 134 VAL A C 1
ATOM 1129 O O . VAL A 1 134 ? 33.255 -21.622 -16.051 1.00 49.09 134 VAL A O 1
ATOM 1132 N N . PHE A 1 135 ? 34.014 -21.646 -13.932 1.00 47.56 135 PHE A N 1
ATOM 1133 C CA . PHE A 1 135 ? 35.299 -22.365 -13.990 1.00 47.56 135 PHE A CA 1
ATOM 1134 C C . PHE A 1 135 ? 36.047 -22.082 -12.673 1.00 47.56 135 PHE A C 1
ATOM 1136 O O . PHE A 1 135 ? 37.072 -21.410 -12.651 1.00 47.56 135 PHE A O 1
ATOM 1143 N N . GLU A 1 136 ? 35.541 -22.598 -11.547 1.00 45.69 136 GLU A N 1
ATOM 1144 C CA . GLU A 1 136 ? 36.490 -23.104 -10.552 1.00 45.69 136 GLU A CA 1
ATOM 1145 C C . GLU A 1 136 ? 36.903 -24.485 -11.058 1.00 45.69 136 GLU A C 1
ATOM 1147 O O . GLU A 1 136 ? 36.136 -25.449 -10.997 1.00 45.69 136 GLU A O 1
ATOM 1152 N N . GLU A 1 137 ? 38.086 -24.549 -11.671 1.00 47.50 137 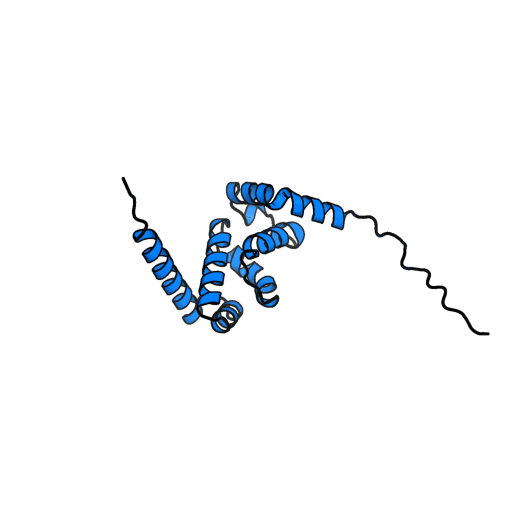GLU A N 1
ATOM 1153 C CA . GLU A 1 137 ? 38.783 -25.802 -11.932 1.00 47.50 137 GLU A CA 1
ATOM 1154 C C . GLU A 1 137 ? 39.007 -26.498 -10.586 1.00 47.50 137 GLU A C 1
ATOM 1156 O O . GLU A 1 137 ? 39.965 -26.227 -9.866 1.00 47.50 137 GLU A O 1
ATOM 1161 N N . GLY A 1 138 ? 38.077 -27.378 -10.222 1.00 43.22 138 GLY A N 1
ATOM 1162 C CA . GLY A 1 138 ? 38.284 -28.337 -9.154 1.00 43.22 138 GLY A CA 1
ATOM 1163 C C . GLY A 1 138 ? 39.463 -29.229 -9.523 1.00 43.22 138 GLY A C 1
ATOM 1164 O O . GLY A 1 138 ? 39.396 -29.994 -10.488 1.00 43.22 138 GLY A O 1
ATOM 1165 N N . GLU A 1 139 ? 40.540 -29.119 -8.750 1.00 47.00 139 GLU A N 1
ATOM 1166 C CA . GLU A 1 139 ? 41.661 -30.052 -8.746 1.00 47.00 139 GLU A CA 1
ATOM 1167 C C . GLU A 1 139 ? 41.131 -31.496 -8.694 1.00 47.00 139 GLU A C 1
ATOM 1169 O O . GLU A 1 139 ? 40.469 -31.903 -7.738 1.00 47.00 139 GLU A O 1
ATOM 1174 N N . CYS A 1 140 ? 41.414 -32.287 -9.730 1.00 48.34 140 CYS A N 1
ATOM 1175 C CA . CYS A 1 140 ? 41.228 -33.737 -9.704 1.00 48.34 140 CYS A CA 1
ATOM 1176 C C . CYS A 1 140 ? 42.498 -34.387 -9.134 1.00 48.34 140 CYS A C 1
ATOM 1178 O O . CYS A 1 140 ? 43.533 -34.329 -9.803 1.00 48.34 140 CYS A O 1
ATOM 1180 N N . PRO A 1 141 ? 42.463 -35.038 -7.956 1.00 58.22 141 PRO A N 1
ATOM 1181 C CA . PRO A 1 141 ? 43.575 -35.868 -7.517 1.00 58.22 141 PRO A CA 1
ATOM 1182 C C . PRO A 1 141 ? 43.501 -37.237 -8.213 1.00 58.22 141 PRO A C 1
ATOM 1184 O O . PRO A 1 141 ? 42.504 -37.952 -8.081 1.00 58.22 141 PRO A O 1
ATOM 1187 N N . PHE A 1 142 ? 44.558 -37.592 -8.949 1.00 53.06 142 PHE A N 1
ATOM 1188 C CA . PHE A 1 142 ? 44.908 -38.980 -9.275 1.00 53.06 142 PHE A CA 1
ATOM 1189 C C . PHE A 1 142 ? 45.953 -39.487 -8.281 1.00 53.06 142 PHE A C 1
ATOM 1191 O O . PHE A 1 142 ? 46.861 -38.694 -7.938 1.00 53.06 142 PHE A O 1
#

pLDDT: mean 79.37, std 15.83, range [36.56, 94.5]

Organism: NCBI:txid290335

Sequence (142 aa):
MVLDKKEGRNSDRLDFALFRKEHERGNYPGFMVNYFESLTLEEQRNYFRAYQTVRAQLRDEQDLIDHLLPFLQKGTVDPTFEREFFLYVLFFGPNLDVKEIYRKEAFLELLTKYAQEVSDELEAMHAPLTPDSVFEEGECPF

Foldseek 3Di:
DPPDPPVVVVVLVVQLVVVLVCLVVCVAPVLVSVLLVVDDPVVNSLLSVLLVVQCVFWPDSVLCRVQVNVVSVVVDSDPCSNVVSLVCLVPPPDPRDPPNTGDPVSNVVSCVVCVVVVVVVVCVVVPPPPPPPPDPPDDDDD